Protein AF-A0A8C0MBP1-F1 (afdb_monomer_lite)

Sequence (77 aa):
WAAGVRTHGGKPDTRVFKKLCSNFKLEAYLGNQVFVDHLDKVNPVDGAVLVDHDHLKDHKVFVTLTCTICYGCRTWI

Foldseek 3Di:
DPFFDDDDPDDPPQTKDWDADPVNFKIKIWSDDDWDDPVVDIDDTDIDMHGHPVVPPPDDDDDDDDDDDDDDDDDDD

Radius of gyration: 15.78 Å; chains: 1; bounding box: 32×41×41 Å

Organism: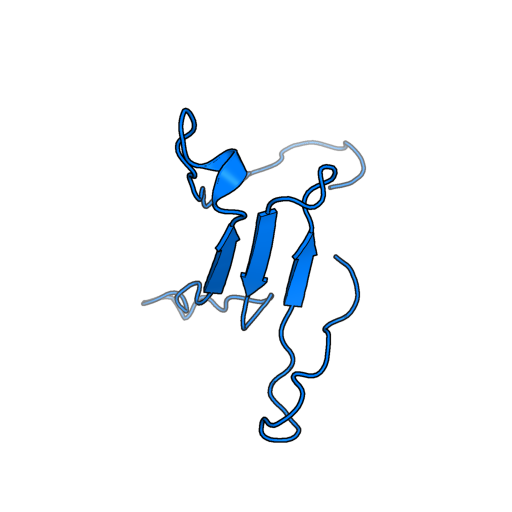 Canis lupus familiaris (NCBI:txid9615)

pLDDT: mean 78.2, std 14.68, range [44.31, 91.25]

InterPro domains:
  IPR000698 Arrestin [PTHR11792] (15-72)
  IPR014753 Arrestin, N-terminal [G3DSA:2.60.40.840] (8-76)
  IPR014756 Immunoglobulin E-set [SSF81296] (14-72)

Structure (mmCIF, N/CA/C/O backbone):
data_AF-A0A8C0MBP1-F1
#
_entry.id   AF-A0A8C0MBP1-F1
#
loop_
_atom_site.group_PDB
_atom_site.id
_atom_site.type_symbol
_atom_site.label_atom_id
_atom_site.label_alt_id
_atom_site.label_comp_id
_atom_site.labe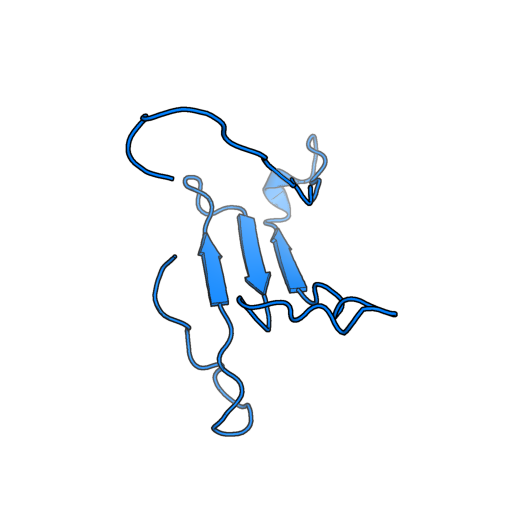l_asym_id
_atom_site.label_entity_id
_atom_site.label_seq_id
_atom_site.pdbx_PDB_ins_code
_atom_site.Cartn_x
_atom_site.Cartn_y
_atom_site.Cartn_z
_atom_site.occupancy
_atom_site.B_iso_or_equiv
_atom_site.auth_seq_id
_atom_site.auth_comp_id
_atom_site.auth_asym_id
_atom_site.auth_atom_id
_atom_site.pdbx_PDB_model_num
ATOM 1 N N . TRP A 1 1 ? 10.721 1.435 5.125 1.00 48.06 1 TRP A N 1
ATOM 2 C CA . TRP A 1 1 ? 10.167 0.068 5.119 1.00 48.06 1 TRP A CA 1
ATOM 3 C C . TRP A 1 1 ? 11.051 -0.787 6.003 1.00 48.06 1 TRP A C 1
ATOM 5 O O . TRP A 1 1 ? 12.255 -0.764 5.796 1.00 48.06 1 TRP A O 1
ATOM 15 N N . ALA A 1 2 ? 10.505 -1.446 7.025 1.00 45.81 2 ALA A N 1
ATOM 16 C CA . ALA A 1 2 ? 11.294 -2.383 7.823 1.00 45.81 2 ALA A CA 1
ATOM 17 C C . ALA A 1 2 ? 11.443 -3.694 7.037 1.00 45.81 2 ALA A C 1
ATOM 19 O O . ALA A 1 2 ? 10.503 -4.106 6.354 1.00 45.81 2 ALA A O 1
ATOM 20 N N . ALA A 1 3 ? 12.636 -4.290 7.081 1.00 46.19 3 ALA A N 1
ATOM 21 C CA . ALA A 1 3 ? 12.980 -5.507 6.353 1.00 46.19 3 ALA A CA 1
ATOM 22 C C . ALA A 1 3 ? 11.936 -6.617 6.572 1.00 46.19 3 ALA A C 1
ATOM 24 O O . ALA A 1 3 ? 11.434 -6.797 7.683 1.00 46.19 3 ALA A O 1
ATOM 25 N N . GLY A 1 4 ? 11.601 -7.319 5.483 1.00 52.16 4 GLY A N 1
ATOM 26 C CA . GLY A 1 4 ? 10.518 -8.297 5.423 1.00 52.16 4 GLY A CA 1
ATOM 27 C C . GLY A 1 4 ? 10.577 -9.321 6.553 1.00 52.16 4 GLY A C 1
ATOM 28 O O . GLY A 1 4 ? 11.611 -9.943 6.804 1.00 52.16 4 GLY A O 1
ATOM 29 N N . VAL A 1 5 ? 9.447 -9.497 7.233 1.00 55.16 5 VAL A N 1
ATOM 30 C CA . VAL A 1 5 ? 9.298 -10.519 8.266 1.00 55.16 5 VAL A CA 1
ATOM 31 C C . VAL A 1 5 ? 9.011 -11.839 7.566 1.00 55.16 5 VAL A C 1
ATOM 33 O O . VAL A 1 5 ? 8.085 -11.941 6.763 1.00 55.16 5 VAL A O 1
ATOM 36 N N . ARG A 1 6 ? 9.820 -12.861 7.856 1.00 53.12 6 ARG A N 1
ATOM 37 C CA . ARG A 1 6 ? 9.538 -14.234 7.426 1.00 53.12 6 ARG A CA 1
ATOM 38 C C . ARG A 1 6 ? 8.267 -14.696 8.137 1.00 53.12 6 ARG A C 1
ATOM 40 O O . ARG A 1 6 ? 8.216 -14.693 9.364 1.00 53.12 6 ARG A O 1
ATOM 47 N N . THR A 1 7 ? 7.239 -15.065 7.384 1.00 53.75 7 THR A N 1
ATOM 48 C CA . THR A 1 7 ? 6.014 -15.639 7.952 1.00 53.75 7 THR A CA 1
ATOM 49 C C . THR A 1 7 ? 6.335 -16.972 8.626 1.00 53.75 7 THR A C 1
ATOM 51 O O . THR A 1 7 ? 6.975 -17.830 8.014 1.00 53.75 7 THR A O 1
ATOM 54 N N . HIS A 1 8 ? 5.883 -17.171 9.866 1.00 44.31 8 HIS A N 1
ATOM 55 C CA . HIS A 1 8 ? 6.003 -18.455 10.557 1.00 44.31 8 HIS A CA 1
ATOM 56 C C . HIS A 1 8 ? 5.045 -19.460 9.884 1.00 44.31 8 HIS A C 1
ATOM 58 O O . HIS A 1 8 ? 3.838 -19.386 10.086 1.00 44.31 8 HIS A O 1
ATOM 64 N N . GLY A 1 9 ? 5.575 -20.354 9.036 1.00 54.47 9 GLY A N 1
ATOM 65 C CA . GLY A 1 9 ? 4.822 -21.480 8.450 1.00 54.47 9 GLY A CA 1
ATOM 66 C C . GLY A 1 9 ? 4.646 -21.512 6.922 1.00 54.47 9 GLY A C 1
ATOM 67 O O . GLY A 1 9 ? 3.956 -22.396 6.427 1.00 54.47 9 GLY A O 1
ATOM 68 N N . GLY A 1 10 ? 5.257 -20.602 6.155 1.00 50.44 10 GLY A N 1
ATOM 69 C CA . GLY A 1 10 ? 5.148 -20.565 4.686 1.00 50.44 10 GLY A CA 1
ATOM 70 C C . GLY A 1 10 ? 6.460 -20.897 3.967 1.00 50.44 10 GLY A C 1
ATOM 71 O O . GLY A 1 10 ? 7.535 -20.655 4.509 1.00 50.44 10 GLY A O 1
ATOM 72 N N . LYS A 1 11 ? 6.364 -21.443 2.743 1.00 53.12 11 LYS A N 1
ATOM 73 C CA . LYS A 1 11 ? 7.478 -21.797 1.835 1.00 53.12 11 LYS A CA 1
ATOM 74 C C . LYS A 1 11 ? 8.637 -20.773 1.872 1.00 53.12 11 LYS A C 1
ATOM 76 O O . LYS A 1 11 ? 8.363 -19.571 1.906 1.00 53.12 11 LYS A O 1
ATOM 81 N N . PRO A 1 12 ? 9.907 -21.224 1.769 1.00 52.25 12 PRO A N 1
ATOM 82 C CA . PRO A 1 12 ? 11.116 -20.443 2.083 1.00 52.25 12 PRO A CA 1
ATOM 83 C C . PRO A 1 12 ? 11.344 -19.156 1.269 1.00 52.25 12 PRO A C 1
ATOM 85 O O . PRO A 1 12 ?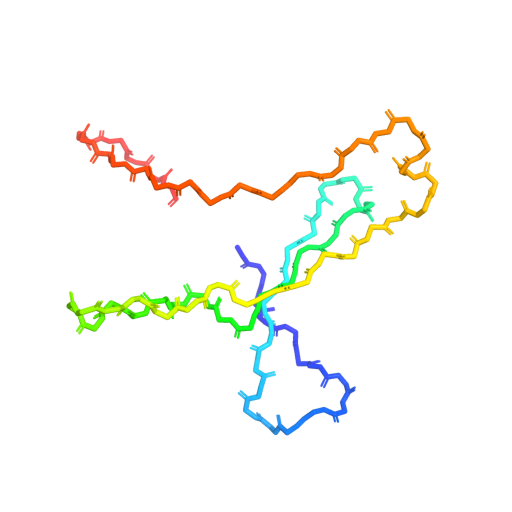 12.235 -18.388 1.623 1.00 52.25 12 PRO A O 1
ATOM 88 N N . ASP A 1 13 ? 10.547 -18.889 0.230 1.00 56.78 13 ASP A N 1
ATOM 89 C CA . ASP A 1 13 ? 10.714 -17.731 -0.659 1.00 56.78 13 ASP A CA 1
ATOM 90 C C . ASP A 1 13 ? 9.602 -16.668 -0.551 1.00 56.78 13 ASP A C 1
ATOM 92 O O . ASP A 1 13 ? 9.603 -15.666 -1.259 1.00 56.78 13 ASP A O 1
ATOM 96 N N . THR A 1 14 ? 8.653 -16.825 0.377 1.00 66.44 14 THR A N 1
ATOM 97 C CA . THR A 1 14 ? 7.530 -15.876 0.505 1.00 66.44 14 THR A CA 1
ATOM 98 C C . THR A 1 14 ? 7.873 -14.783 1.520 1.00 66.44 14 THR A C 1
ATOM 100 O O . THR A 1 14 ? 7.488 -14.840 2.689 1.00 66.44 14 THR A O 1
ATOM 103 N N . ARG A 1 15 ? 8.680 -13.799 1.111 1.00 75.50 15 ARG A N 1
ATOM 104 C CA . ARG A 1 15 ? 8.968 -12.618 1.943 1.00 75.50 15 ARG A CA 1
ATOM 105 C C . ARG A 1 15 ? 7.772 -11.671 1.919 1.00 75.50 15 ARG A C 1
ATOM 107 O O . ARG A 1 15 ? 7.391 -11.202 0.858 1.00 75.50 15 ARG A O 1
ATOM 114 N N . VAL A 1 16 ? 7.219 -11.366 3.093 1.00 82.88 16 VAL A N 1
ATOM 115 C CA . VAL A 1 16 ? 6.120 -10.404 3.242 1.00 82.88 16 VAL A CA 1
ATOM 116 C C . VAL A 1 16 ? 6.660 -9.108 3.829 1.00 82.88 16 VAL A C 1
ATOM 118 O O . VAL A 1 16 ? 7.447 -9.101 4.783 1.00 82.88 16 VAL A O 1
ATOM 121 N N . PHE A 1 17 ? 6.226 -7.993 3.259 1.00 85.94 17 PHE A N 1
ATOM 122 C CA . PHE A 1 17 ? 6.596 -6.663 3.708 1.00 85.94 17 PHE A CA 1
ATOM 123 C C . PHE A 1 17 ? 5.480 -6.104 4.562 1.00 85.94 17 PHE A C 1
ATOM 125 O O . PHE A 1 17 ? 4.322 -6.111 4.154 1.00 85.94 17 PHE A O 1
ATOM 132 N N . LYS A 1 18 ? 5.829 -5.608 5.747 1.00 88.75 18 LYS A N 1
ATOM 133 C CA . LYS A 1 18 ? 4.850 -5.032 6.660 1.00 88.75 18 LYS A CA 1
ATOM 134 C C . LYS A 1 18 ? 5.231 -3.628 7.083 1.00 88.75 18 LYS A C 1
ATOM 136 O O . LYS A 1 18 ? 6.412 -3.312 7.255 1.00 88.75 18 LYS A O 1
ATOM 141 N N . LYS A 1 19 ? 4.223 -2.782 7.257 1.00 88.38 19 LYS A N 1
ATOM 142 C CA . LYS A 1 19 ? 4.374 -1.432 7.789 1.00 88.38 19 LYS A CA 1
ATOM 143 C C . LYS A 1 19 ? 3.330 -1.208 8.872 1.00 88.38 19 LYS A C 1
ATOM 145 O O . LYS A 1 19 ? 2.135 -1.347 8.637 1.00 88.38 19 LYS A O 1
ATOM 150 N N . LEU A 1 20 ? 3.826 -0.863 10.050 1.00 89.31 20 LEU A N 1
ATOM 151 C CA . LEU A 1 20 ? 3.042 -0.600 11.245 1.00 89.31 20 LEU A CA 1
ATOM 152 C C . LEU A 1 20 ? 2.737 0.891 11.331 1.00 89.31 20 LEU A C 1
ATOM 154 O O . LEU A 1 20 ? 3.607 1.728 11.070 1.00 89.31 20 LEU A O 1
ATOM 158 N N . CYS A 1 21 ? 1.497 1.220 11.668 1.00 86.62 21 CYS A N 1
ATOM 159 C CA . CYS A 1 21 ? 1.104 2.587 11.950 1.00 86.62 21 CYS A CA 1
ATOM 160 C C . CYS A 1 21 ? 1.719 3.048 13.279 1.00 86.62 21 CYS A C 1
ATOM 162 O O . CYS A 1 21 ? 1.908 2.250 14.192 1.00 86.62 21 CYS A O 1
ATOM 164 N N . SER A 1 22 ? 2.002 4.347 13.406 1.00 84.06 22 SER A N 1
ATOM 165 C CA . SER A 1 22 ? 2.629 4.937 14.603 1.00 84.06 22 SER A CA 1
ATOM 166 C C . SER A 1 22 ? 1.840 4.671 15.895 1.00 84.06 22 SER A C 1
ATOM 168 O O . SER A 1 22 ? 2.403 4.581 16.980 1.00 84.06 22 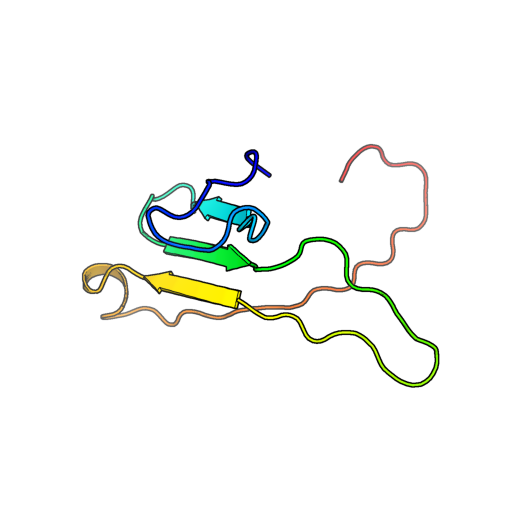SER A O 1
ATOM 170 N N . ASN A 1 23 ? 0.522 4.507 15.776 1.00 82.62 23 ASN A N 1
ATOM 171 C CA . ASN A 1 23 ? -0.369 4.201 16.893 1.00 82.62 23 ASN A CA 1
ATOM 172 C C . ASN A 1 23 ? -0.447 2.704 17.236 1.00 82.62 23 ASN A C 1
ATOM 174 O O . ASN A 1 23 ? -1.186 2.350 18.146 1.00 82.62 23 ASN A O 1
ATOM 178 N N . PHE A 1 24 ? 0.261 1.839 16.505 1.00 83.88 24 PHE A N 1
ATOM 179 C CA . PHE A 1 24 ? 0.253 0.381 16.645 1.00 83.88 24 PHE A CA 1
ATOM 180 C C . PHE A 1 24 ? -1.114 -0.305 16.450 1.00 83.88 24 PHE A C 1
ATOM 182 O O . PHE A 1 24 ? -1.246 -1.491 16.725 1.00 83.88 24 PHE A O 1
ATOM 189 N N . LYS A 1 25 ? -2.130 0.411 15.946 1.00 86.50 25 LYS A N 1
ATOM 190 C CA . LYS A 1 25 ? -3.506 -0.104 15.772 1.00 86.50 25 LYS A CA 1
ATOM 191 C C . LYS A 1 25 ? -3.826 -0.566 14.351 1.00 86.50 25 LYS A C 1
ATOM 193 O O . LYS A 1 25 ? -4.871 -1.172 14.121 1.00 86.50 25 LYS A O 1
ATOM 198 N N . LEU A 1 26 ? -2.958 -0.239 13.392 1.00 89.25 26 LEU A N 1
ATOM 199 C CA . LEU A 1 26 ? -3.059 -0.686 12.006 1.00 89.25 26 LEU A CA 1
ATOM 200 C C . LEU A 1 26 ? -1.721 -1.230 11.522 1.00 89.25 26 LEU A C 1
ATOM 202 O O . LEU A 1 26 ? -0.680 -0.591 11.697 1.00 89.25 26 LEU A O 1
ATOM 206 N N . GLU A 1 27 ? -1.772 -2.356 10.823 1.00 91.25 27 GLU A N 1
ATOM 207 C CA . GLU A 1 27 ? -0.631 -2.945 10.131 1.00 91.25 27 GLU A CA 1
ATOM 208 C C . GLU A 1 27 ? -1.007 -3.282 8.693 1.00 91.25 27 GLU A C 1
ATOM 210 O O . GLU A 1 27 ? -1.957 -4.020 8.447 1.00 91.25 27 GLU A O 1
ATOM 215 N N . ALA A 1 28 ? -0.241 -2.766 7.735 1.00 90.81 28 ALA A N 1
ATOM 216 C CA . ALA A 1 28 ? -0.386 -3.109 6.327 1.00 90.81 28 ALA A CA 1
ATOM 217 C C . ALA A 1 28 ? 0.644 -4.170 5.936 1.00 90.81 28 ALA A C 1
ATOM 219 O O . ALA A 1 28 ? 1.826 -4.036 6.263 1.00 90.81 28 ALA A O 1
ATOM 220 N N . TYR A 1 29 ? 0.197 -5.180 5.199 1.00 90.62 29 TYR A N 1
ATOM 221 C CA . TYR A 1 29 ? 0.984 -6.294 4.691 1.00 90.62 29 TYR A CA 1
ATOM 222 C C . TYR A 1 29 ? 0.903 -6.327 3.168 1.00 90.62 29 TYR A C 1
ATOM 224 O O . TYR A 1 29 ? -0.186 -6.268 2.607 1.00 90.62 29 TYR A O 1
ATOM 232 N N . LEU A 1 30 ? 2.049 -6.453 2.507 1.00 89.62 30 LEU A N 1
ATOM 233 C CA . LEU A 1 30 ? 2.164 -6.581 1.057 1.00 89.62 30 LEU A CA 1
ATOM 234 C C . LEU A 1 30 ? 3.016 -7.796 0.711 1.00 89.62 30 LEU A C 1
ATOM 236 O O . LEU A 1 30 ? 4.073 -8.016 1.312 1.00 89.62 30 LEU A O 1
ATOM 240 N N . GLY A 1 31 ? 2.570 -8.561 -0.283 1.00 85.50 31 GLY A N 1
ATOM 241 C CA . GLY A 1 31 ? 3.334 -9.696 -0.804 1.00 85.50 31 GLY A CA 1
ATOM 242 C C . GLY A 1 31 ? 4.555 -9.265 -1.619 1.00 85.50 31 GLY A C 1
ATOM 243 O O . GLY A 1 31 ? 5.554 -9.975 -1.652 1.00 85.50 31 GLY A O 1
ATOM 244 N N . ASN A 1 32 ? 4.498 -8.088 -2.246 1.00 83.50 32 ASN A N 1
ATOM 245 C CA . ASN A 1 32 ? 5.565 -7.572 -3.097 1.00 83.50 32 ASN A CA 1
ATOM 246 C C . ASN A 1 32 ? 5.738 -6.051 -2.915 1.00 83.50 32 ASN A C 1
ATOM 248 O O . ASN A 1 32 ? 4.793 -5.341 -2.576 1.00 83.50 32 ASN A O 1
ATOM 252 N N . GLN A 1 33 ? 6.959 -5.559 -3.120 1.00 82.25 33 GLN A N 1
ATOM 253 C CA . GLN A 1 33 ? 7.306 -4.131 -3.134 1.00 82.25 33 GLN A CA 1
ATOM 254 C C . GLN A 1 33 ? 7.598 -3.599 -4.537 1.00 82.25 33 GLN A C 1
ATOM 256 O O . GLN A 1 33 ? 7.636 -2.386 -4.729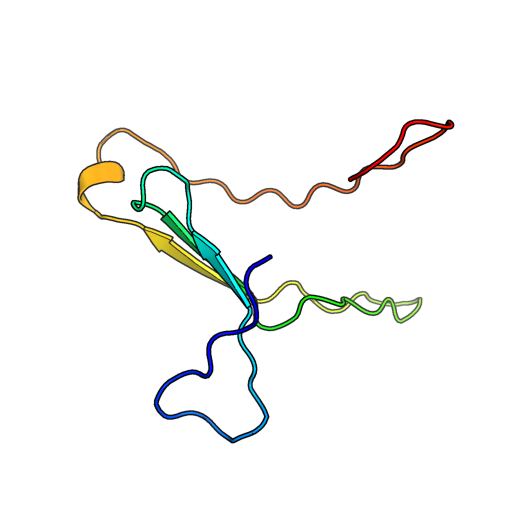 1.00 82.25 33 GLN A O 1
ATOM 261 N N . VAL A 1 34 ? 7.826 -4.488 -5.504 1.00 80.50 34 VAL A N 1
ATOM 262 C CA . VAL A 1 34 ? 8.162 -4.134 -6.880 1.00 80.50 34 VAL A CA 1
ATOM 263 C C . VAL A 1 34 ? 7.060 -4.656 -7.788 1.00 80.50 34 VAL A C 1
ATOM 265 O O . VAL A 1 34 ? 6.909 -5.863 -7.972 1.00 80.50 34 VAL A O 1
ATOM 268 N N . PHE A 1 35 ? 6.291 -3.738 -8.361 1.00 84.50 35 PHE A N 1
ATOM 269 C CA . PHE A 1 35 ? 5.220 -4.055 -9.299 1.00 84.50 35 PHE A CA 1
ATOM 270 C C . PHE A 1 35 ? 5.735 -3.802 -10.709 1.00 84.50 35 PHE A C 1
ATOM 272 O O . PHE A 1 35 ? 6.044 -2.670 -11.071 1.00 84.50 35 PHE A O 1
ATOM 279 N N . VAL A 1 36 ? 5.899 -4.884 -11.468 1.00 85.19 36 VAL A N 1
ATOM 280 C CA . VAL A 1 36 ? 6.370 -4.825 -12.852 1.00 85.19 36 VAL A CA 1
ATOM 281 C C . VAL A 1 36 ? 5.194 -4.472 -13.754 1.00 85.19 36 VAL A C 1
ATOM 283 O O . VAL A 1 36 ? 4.104 -5.035 -13.618 1.00 85.19 36 VAL A O 1
ATOM 286 N N . ASP A 1 37 ? 5.437 -3.532 -14.658 1.00 86.25 37 ASP A N 1
ATOM 287 C CA . ASP A 1 37 ? 4.536 -3.200 -15.751 1.00 86.25 37 ASP A CA 1
ATOM 288 C C . ASP A 1 37 ? 4.930 -4.015 -16.990 1.00 86.25 37 ASP A C 1
ATOM 2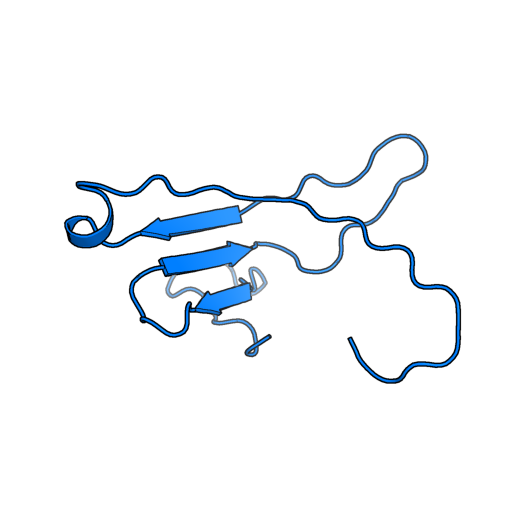90 O O . ASP A 1 37 ? 6.088 -3.999 -17.415 1.00 86.25 37 ASP A O 1
ATOM 294 N N . HIS A 1 38 ? 3.975 -4.761 -17.542 1.00 88.50 38 HIS A N 1
ATOM 295 C CA . HIS A 1 38 ? 4.157 -5.630 -18.701 1.00 88.50 38 HIS A CA 1
ATOM 296 C C . HIS A 1 38 ? 3.643 -4.994 -20.007 1.00 88.50 38 HIS A C 1
ATOM 298 O O . HIS A 1 38 ? 3.335 -5.732 -20.938 1.00 88.50 38 HIS A O 1
ATOM 304 N N . LEU A 1 39 ? 3.559 -3.656 -20.089 1.00 86.56 39 LEU A N 1
ATOM 305 C CA . LEU A 1 39 ? 3.018 -2.847 -21.203 1.00 86.56 39 LEU A CA 1
ATOM 306 C C . LEU A 1 39 ? 1.501 -2.987 -21.391 1.00 86.56 39 LEU A C 1
ATOM 308 O O . LEU A 1 39 ? 0.804 -1.985 -21.521 1.00 86.56 39 LEU A O 1
ATOM 312 N N . ASP A 1 40 ? 0.986 -4.216 -21.372 1.00 89.06 40 ASP A N 1
ATOM 313 C CA . ASP A 1 40 ? -0.446 -4.498 -21.498 1.00 89.06 40 ASP A CA 1
ATOM 314 C C . ASP A 1 40 ? -1.160 -4.508 -20.140 1.00 89.06 40 ASP A C 1
ATOM 316 O O . ASP A 1 40 ? -2.356 -4.218 -20.049 1.00 89.06 40 ASP A O 1
ATOM 320 N N . LYS A 1 41 ? -0.448 -4.910 -19.077 1.00 85.44 41 LYS A N 1
ATOM 321 C CA . LYS A 1 41 ? -0.989 -5.099 -17.723 1.00 85.44 41 LYS A CA 1
ATOM 322 C C . LYS A 1 41 ? 0.079 -4.869 -16.661 1.00 85.44 41 LYS A C 1
ATOM 324 O O . LYS A 1 41 ? 1.230 -5.262 -16.829 1.00 85.44 41 LYS A O 1
ATOM 329 N N . VAL A 1 42 ? -0.346 -4.336 -15.522 1.00 87.12 42 VAL A N 1
ATOM 330 C CA . VAL A 1 42 ? 0.487 -4.192 -14.323 1.00 87.12 42 VAL A CA 1
ATOM 331 C C . VAL A 1 42 ? 0.153 -5.308 -13.339 1.00 87.12 42 VAL A C 1
ATOM 333 O O . VAL A 1 42 ? -1.014 -5.685 -13.199 1.00 87.12 42 VAL A O 1
ATOM 336 N N . ASN A 1 43 ? 1.164 -5.826 -12.640 1.00 88.06 43 ASN A N 1
ATOM 337 C CA . ASN A 1 43 ? 0.933 -6.791 -11.567 1.00 88.06 43 ASN A CA 1
ATOM 338 C C . ASN A 1 43 ? 0.065 -6.175 -10.455 1.00 88.06 43 ASN A C 1
ATOM 340 O O . ASN A 1 43 ? 0.374 -5.075 -9.986 1.00 88.06 43 ASN A O 1
ATOM 344 N N . PRO A 1 44 ? -1.007 -6.861 -10.018 1.00 86.56 44 PRO A N 1
ATOM 345 C CA . PRO A 1 44 ? -1.900 -6.332 -8.998 1.00 86.56 44 PRO A CA 1
ATOM 346 C C . PRO A 1 44 ? -1.180 -6.156 -7.656 1.00 86.56 44 PRO A C 1
ATOM 348 O O . PRO A 1 44 ? -0.251 -6.891 -7.312 1.00 86.56 44 PRO A O 1
ATOM 351 N N . VAL A 1 45 ? -1.626 -5.160 -6.888 1.00 88.38 45 VAL A N 1
ATOM 352 C CA . VAL A 1 45 ? -1.141 -4.927 -5.525 1.00 88.38 45 VAL A CA 1
ATOM 353 C C . VAL A 1 45 ? -1.898 -5.836 -4.566 1.00 88.38 45 VAL A C 1
ATOM 355 O O . VAL A 1 45 ? -2.981 -5.488 -4.101 1.00 88.38 45 VAL A O 1
ATOM 358 N N . ASP A 1 46 ? -1.303 -6.986 -4.255 1.00 86.88 46 ASP A N 1
ATOM 359 C CA . ASP A 1 46 ? -1.863 -7.940 -3.299 1.00 86.88 46 ASP A CA 1
ATOM 360 C C . ASP A 1 46 ? -1.350 -7.681 -1.877 1.00 86.88 46 ASP A C 1
ATOM 362 O O . ASP A 1 46 ? -0.140 -7.659 -1.599 1.00 86.88 46 ASP A O 1
ATOM 366 N N . GLY A 1 47 ? -2.292 -7.504 -0.951 1.00 89.06 47 GLY A N 1
ATOM 367 C CA . GLY A 1 47 ? -1.999 -7.208 0.442 1.00 89.06 47 GLY A CA 1
ATOM 368 C C . GLY A 1 47 ? -3.185 -7.393 1.379 1.00 89.06 47 GLY A C 1
ATOM 369 O O . GLY A 1 47 ? -4.320 -7.597 0.957 1.00 89.06 47 GLY A O 1
ATOM 370 N N . ALA A 1 48 ? -2.901 -7.309 2.674 1.00 90.94 48 ALA A N 1
ATOM 371 C CA . ALA A 1 48 ? -3.886 -7.382 3.746 1.00 90.94 48 ALA A CA 1
ATOM 372 C C . ALA A 1 48 ? -3.636 -6.266 4.765 1.00 90.94 48 ALA A C 1
ATOM 374 O O . ALA A 1 48 ? -2.500 -5.829 4.954 1.00 90.94 48 ALA A O 1
ATOM 375 N N . VAL A 1 49 ? -4.689 -5.810 5.441 1.00 91.00 49 VAL A N 1
ATOM 376 C CA . VAL A 1 49 ? -4.583 -4.830 6.527 1.00 91.00 49 VAL A CA 1
ATOM 377 C C . VAL A 1 49 ? -5.141 -5.455 7.795 1.00 91.00 49 VAL A C 1
ATOM 379 O O . VAL A 1 49 ? -6.298 -5.868 7.829 1.00 91.00 49 VAL A O 1
ATOM 382 N N . LEU A 1 50 ? -4.315 -5.523 8.834 1.00 89.88 50 LEU A N 1
ATOM 383 C CA . LEU A 1 50 ? -4.746 -5.873 10.179 1.00 89.88 50 LEU A CA 1
ATOM 384 C C . LEU A 1 50 ? -5.187 -4.593 10.888 1.00 89.88 50 LEU A C 1
ATOM 386 O O . LEU A 1 50 ? -4.455 -3.598 10.901 1.00 89.88 50 LEU A O 1
ATOM 390 N N . VAL A 1 51 ? -6.385 -4.625 11.461 1.00 90.38 51 VAL A N 1
ATOM 391 C CA . VAL A 1 51 ? -6.998 -3.486 12.143 1.00 90.38 51 VAL A CA 1
ATOM 392 C C . VAL A 1 51 ? -7.488 -3.938 13.508 1.00 90.38 51 VAL A C 1
ATOM 394 O O . VAL A 1 51 ? -8.168 -4.957 13.619 1.00 90.38 51 VAL A O 1
ATOM 397 N N . ASP A 1 52 ? -7.157 -3.164 14.535 1.00 89.38 52 ASP A N 1
ATOM 398 C CA . ASP A 1 52 ? -7.701 -3.359 15.874 1.00 89.38 52 ASP A CA 1
ATOM 399 C C . ASP A 1 52 ? -9.202 -3.008 15.918 1.00 89.38 52 ASP A C 1
ATOM 401 O O . ASP A 1 52 ? -9.625 -1.925 15.498 1.00 89.38 52 ASP A O 1
ATOM 405 N N . HIS A 1 53 ? -10.013 -3.926 16.448 1.00 85.75 53 HIS A N 1
ATOM 406 C CA . HIS A 1 53 ? -11.470 -3.810 16.513 1.00 85.75 53 HIS A CA 1
ATOM 407 C C . HIS A 1 53 ? -11.925 -2.618 17.367 1.00 85.75 53 HIS A C 1
ATOM 409 O O . HIS A 1 53 ? -12.936 -1.982 17.064 1.00 85.75 53 HIS A O 1
ATOM 415 N N . ASP A 1 54 ? -11.162 -2.249 18.399 1.00 85.44 54 ASP A N 1
ATOM 416 C CA . ASP A 1 54 ? -11.491 -1.085 19.226 1.00 85.44 54 ASP A CA 1
ATOM 417 C C . ASP A 1 54 ? -11.305 0.244 18.493 1.00 85.44 54 ASP A C 1
ATOM 419 O O . ASP A 1 54 ? -11.926 1.243 18.856 1.00 85.44 54 ASP A O 1
ATOM 423 N N . HIS A 1 55 ? -10.504 0.263 17.426 1.00 79.25 55 HIS A N 1
ATOM 424 C CA . HIS A 1 55 ? -10.303 1.453 16.611 1.00 79.25 55 HIS A CA 1
ATOM 425 C C . HIS A 1 55 ? -11.328 1.594 15.478 1.00 79.25 55 HIS A C 1
ATOM 427 O O . HIS A 1 55 ? -11.411 2.660 14.881 1.00 79.25 55 HIS A O 1
ATOM 433 N N . LEU A 1 56 ? -12.122 0.559 15.186 1.00 82.19 56 LEU A N 1
ATOM 434 C CA . LEU A 1 56 ? -13.078 0.538 14.070 1.00 82.19 56 LEU A CA 1
ATOM 435 C C . LEU A 1 56 ? -14.458 1.126 14.395 1.00 82.19 56 LEU A C 1
ATOM 437 O O . LEU A 1 56 ? -15.218 1.397 13.472 1.00 82.19 56 LEU A O 1
ATOM 441 N N . LYS A 1 57 ? -14.799 1.323 15.676 1.00 81.06 57 LYS A N 1
ATOM 442 C CA . LYS A 1 57 ? -16.172 1.672 16.097 1.00 81.06 57 LYS A CA 1
ATOM 443 C C . LYS A 1 57 ? -16.688 2.972 15.467 1.00 81.06 57 LYS A C 1
ATOM 445 O O . LYS A 1 57 ? -17.804 2.989 14.961 1.00 81.06 57 LYS A O 1
ATOM 450 N N . ASP A 1 58 ? -15.849 4.006 15.418 1.00 83.56 58 ASP A N 1
ATOM 451 C CA . ASP A 1 58 ? -16.209 5.333 14.890 1.00 83.56 58 ASP A CA 1
ATOM 452 C C . ASP A 1 58 ? -15.346 5.761 13.690 1.00 83.56 58 ASP A C 1
ATOM 454 O O . ASP A 1 58 ? -15.426 6.895 13.212 1.00 83.56 58 ASP A O 1
ATOM 458 N N . HIS A 1 59 ? -14.503 4.857 13.182 1.00 87.12 59 HIS A N 1
ATOM 459 C CA . HIS A 1 59 ? -13.540 5.162 12.128 1.00 87.12 59 HIS A CA 1
ATOM 460 C C . HIS A 1 59 ? -13.687 4.226 10.933 1.00 87.12 59 HIS A C 1
ATOM 462 O O . HIS A 1 59 ? -13.965 3.037 11.057 1.00 87.12 59 HIS A O 1
ATOM 468 N N . LYS A 1 60 ? -13.435 4.774 9.745 1.00 87.50 60 LYS A N 1
ATOM 469 C CA . LYS A 1 60 ? -13.361 4.013 8.498 1.00 87.50 60 LYS A CA 1
ATOM 470 C C . LYS A 1 60 ? -11.905 3.888 8.079 1.00 87.50 60 LYS A C 1
ATOM 472 O O . LYS A 1 60 ? -11.175 4.878 8.069 1.00 87.50 60 LYS A O 1
ATOM 477 N N . VAL A 1 61 ? -11.498 2.676 7.722 1.00 88.31 61 VAL A N 1
ATOM 478 C CA . VAL A 1 61 ? -10.162 2.405 7.189 1.00 88.31 61 VAL A CA 1
ATOM 479 C C . VAL A 1 61 ? -10.225 2.463 5.670 1.00 88.31 61 VAL A C 1
ATOM 481 O O . VAL A 1 61 ? -11.060 1.806 5.053 1.00 88.31 61 VAL A O 1
ATOM 484 N N . PHE A 1 62 ? -9.331 3.248 5.075 1.00 89.75 62 PHE A N 1
ATOM 485 C CA . PHE A 1 62 ? -9.198 3.383 3.630 1.00 89.75 62 PHE A CA 1
ATOM 486 C C . PHE A 1 62 ? -7.786 2.998 3.201 1.00 89.75 62 PHE A C 1
ATOM 488 O O . PHE A 1 62 ? -6.820 3.228 3.930 1.00 89.75 62 PHE A O 1
ATOM 495 N N . VAL A 1 63 ? -7.676 2.437 2.001 1.00 90.19 63 VAL A N 1
ATOM 496 C CA . VAL A 1 63 ? -6.401 2.149 1.345 1.00 90.19 63 VAL A CA 1
ATOM 497 C C . VAL A 1 63 ? -6.340 2.990 0.079 1.00 90.19 63 VAL A C 1
ATOM 499 O O . VAL A 1 63 ? -7.265 2.955 -0.730 1.00 90.19 63 VAL A O 1
ATOM 502 N N . THR A 1 64 ? -5.251 3.735 -0.089 1.00 90.69 64 THR A N 1
ATOM 503 C CA . THR A 1 64 ? -5.042 4.602 -1.252 1.00 90.69 64 THR A CA 1
ATOM 504 C C . THR A 1 64 ? -3.784 4.170 -1.986 1.00 90.69 64 THR A C 1
ATOM 506 O O . THR A 1 64 ? -2.715 4.067 -1.383 1.00 90.69 64 THR A O 1
ATOM 509 N N . LEU A 1 65 ? -3.906 3.956 -3.296 1.00 88.06 65 LEU A N 1
ATOM 510 C CA . LEU A 1 65 ? -2.768 3.814 -4.194 1.00 88.06 65 LEU A CA 1
ATOM 511 C C . LEU A 1 65 ? -2.445 5.191 -4.780 1.00 88.06 65 LEU A C 1
ATOM 513 O O . LEU A 1 65 ? -3.173 5.692 -5.635 1.00 88.06 65 LEU A O 1
ATOM 517 N N . THR A 1 66 ? -1.370 5.811 -4.301 1.00 87.06 66 THR A N 1
ATOM 518 C CA . THR A 1 66 ? -0.954 7.138 -4.766 1.00 87.06 66 THR A CA 1
ATOM 519 C C . THR A 1 66 ? 0.174 7.004 -5.779 1.00 87.06 66 THR A C 1
ATOM 521 O O . THR A 1 66 ? 1.251 6.511 -5.448 1.00 87.06 66 THR A O 1
ATOM 524 N N . CYS A 1 67 ? -0.056 7.485 -6.999 1.00 84.50 67 CYS A N 1
ATOM 525 C CA . CYS A 1 67 ? 1.003 7.723 -7.972 1.00 84.50 67 CYS A CA 1
ATOM 526 C C . CYS A 1 67 ? 1.427 9.192 -7.873 1.00 84.50 67 CYS A C 1
ATOM 528 O O . CYS A 1 67 ? 0.636 10.087 -8.171 1.00 84.50 67 CYS A O 1
ATOM 530 N N . THR A 1 68 ? 2.657 9.441 -7.427 1.00 85.44 68 THR A N 1
ATOM 531 C CA . THR A 1 68 ? 3.202 10.797 -7.311 1.00 85.44 68 THR A CA 1
ATOM 532 C C . THR A 1 68 ? 4.256 11.005 -8.387 1.00 85.44 68 THR A C 1
ATOM 534 O O . THR A 1 68 ? 5.240 10.270 -8.434 1.00 85.44 68 THR A O 1
ATOM 537 N N . ILE A 1 69 ? 4.074 12.027 -9.223 1.00 81.50 69 ILE A N 1
ATOM 538 C CA . ILE A 1 69 ? 5.080 12.457 -10.197 1.00 81.50 69 ILE A CA 1
ATOM 539 C C . ILE A 1 69 ? 5.776 13.695 -9.632 1.00 81.50 69 ILE A C 1
ATOM 541 O O . ILE A 1 69 ? 5.149 14.737 -9.442 1.00 81.50 69 ILE A O 1
ATOM 545 N N . CYS A 1 70 ? 7.068 13.578 -9.338 1.00 81.31 70 CYS A N 1
ATOM 546 C CA . CYS A 1 70 ? 7.860 14.665 -8.771 1.00 81.31 70 CYS A CA 1
ATOM 547 C C . CYS A 1 70 ? 8.717 15.316 -9.862 1.00 81.31 70 CYS A C 1
ATOM 549 O O . CYS A 1 70 ? 9.528 14.642 -10.493 1.00 81.31 70 CYS A O 1
ATOM 551 N N . TYR A 1 71 ? 8.581 16.632 -10.045 1.00 82.06 71 TYR A N 1
ATOM 552 C CA . TYR A 1 71 ? 9.430 17.426 -10.936 1.00 82.06 71 TYR A CA 1
ATOM 553 C C . TYR A 1 71 ? 10.234 18.448 -10.114 1.00 82.06 71 TYR A C 1
ATOM 555 O O . TYR A 1 71 ? 9.653 19.249 -9.384 1.00 82.06 71 TYR A O 1
ATOM 563 N N . GLY A 1 72 ? 11.568 18.421 -10.227 1.00 80.06 72 GLY A N 1
ATOM 564 C CA . GLY A 1 72 ? 12.493 19.340 -9.544 1.00 80.06 72 GLY A CA 1
ATOM 565 C C . GLY A 1 72 ? 13.511 18.656 -8.618 1.00 80.06 72 GLY A C 1
ATOM 566 O O . GLY A 1 72 ? 13.433 17.459 -8.357 1.00 80.06 72 GLY A O 1
ATOM 567 N N . CYS A 1 73 ? 14.483 19.429 -8.112 1.00 69.88 73 CYS A N 1
ATOM 568 C CA . CYS A 1 73 ? 15.516 18.946 -7.189 1.00 69.88 73 CYS A CA 1
ATOM 569 C C . CYS A 1 73 ? 15.103 19.218 -5.734 1.00 69.88 73 CYS A C 1
ATOM 571 O O . CYS A 1 73 ? 15.493 20.214 -5.124 1.00 69.88 73 CYS A O 1
ATOM 573 N N . ARG A 1 74 ? 14.268 18.337 -5.182 1.00 58.81 74 ARG A N 1
ATOM 574 C CA . ARG A 1 74 ? 14.072 18.204 -3.733 1.00 58.81 74 ARG A CA 1
ATOM 575 C C . ARG A 1 74 ? 14.104 16.725 -3.363 1.00 58.81 74 ARG A C 1
ATOM 577 O O . ARG A 1 74 ? 13.092 16.043 -3.368 1.00 58.81 74 ARG A O 1
ATOM 584 N N . THR A 1 75 ? 15.326 16.255 -3.126 1.00 55.00 75 THR A N 1
ATOM 585 C CA . THR A 1 75 ? 15.758 15.638 -1.865 1.00 55.00 75 THR A CA 1
ATOM 586 C C . THR A 1 75 ? 14.670 14.876 -1.088 1.00 55.00 75 THR A C 1
ATOM 588 O O . THR A 1 75 ? 13.914 15.474 -0.329 1.00 55.00 75 THR A O 1
ATOM 591 N N . TRP A 1 76 ? 14.726 13.549 -1.269 1.00 49.66 76 TRP A N 1
ATOM 592 C CA . TRP A 1 76 ? 14.213 12.425 -0.464 1.00 49.66 76 TRP A CA 1
ATOM 593 C C . TRP A 1 76 ? 12.690 12.252 -0.311 1.00 49.66 76 TRP A C 1
ATOM 595 O O . TRP A 1 76 ? 12.051 12.850 0.554 1.00 49.66 76 TRP A O 1
ATOM 605 N N . ILE A 1 77 ? 12.166 11.309 -1.104 1.00 54.66 77 ILE A N 1
ATOM 606 C CA . ILE A 1 77 ? 11.096 10.364 -0.727 1.00 54.66 77 ILE A CA 1
ATOM 607 C C . ILE A 1 77 ? 11.720 9.045 -0.268 1.00 54.66 77 ILE A C 1
ATOM 609 O O . ILE A 1 77 ? 12.812 8.713 -0.783 1.00 54.66 77 ILE A O 1
#

Secondary structure (DSSP, 8-state):
-PPPEEPTTS-TT-EEEEEE-TTSSEEEEES-S---B-SS-BPP--EEEEE-GGGSSS-------------S-----